Protein AF-A0A1S2M8Q5-F1 (afdb_monomer_lite)

pLDDT: mean 81.84, std 9.01, range [56.03, 95.06]

Foldseek 3Di:
DDQDPVNVVVVVVVVVVVVVPPDPPDDDPPVCPCVVVVVVVVVVVVVVVVVVVVVVVVVVVVVD

Secondary structure (DSSP, 8-state):
-PPPHHHHHHHHHHHHHHHHTS-TTSPPPGGGTTHHHHHHHHHHHHHHHHHHHHHHHHHHHH--

Structure (mmCIF, N/CA/C/O backbone):
data_AF-A0A1S2M8Q5-F1
#
_entry.id   AF-A0A1S2M8Q5-F1
#
loop_
_atom_site.group_PDB
_atom_site.id
_atom_site.type_symbol
_atom_site.label_atom_id
_atom_site.label_alt_id
_atom_site.label_comp_id
_atom_site.label_asym_id
_atom_site.label_entity_id
_atom_site.label_seq_id
_atom_site.pdbx_PDB_ins_code
_atom_site.Cartn_x
_atom_site.Cartn_y
_atom_site.Cartn_z
_atom_site.occupancy
_atom_site.B_iso_or_equiv
_atom_site.auth_seq_id
_atom_site.auth_comp_id
_atom_site.auth_asym_id
_atom_site.auth_atom_id
_atom_site.pdbx_PDB_model_num
ATOM 1 N N . MET A 1 1 ? 5.514 -22.578 5.048 1.00 59.41 1 MET A N 1
ATOM 2 C CA . MET A 1 1 ? 4.712 -22.260 3.844 1.00 59.41 1 MET A CA 1
ATOM 3 C C . MET A 1 1 ? 4.766 -20.765 3.574 1.00 59.41 1 MET A C 1
ATOM 5 O O . MET A 1 1 ? 4.446 -19.976 4.459 1.00 59.41 1 MET A O 1
ATOM 9 N N . THR A 1 2 ? 5.203 -20.364 2.385 1.00 72.88 2 THR A N 1
ATOM 10 C CA . THR A 1 2 ? 5.175 -18.971 1.925 1.00 72.88 2 THR A CA 1
ATOM 11 C C . THR A 1 2 ? 3.743 -18.593 1.551 1.00 72.88 2 THR A C 1
ATOM 13 O O . THR A 1 2 ? 3.125 -19.241 0.715 1.00 72.88 2 THR A O 1
ATOM 16 N N . LYS A 1 3 ? 3.186 -17.557 2.191 1.00 80.50 3 LYS A N 1
ATOM 17 C CA . LYS A 1 3 ? 1.835 -17.075 1.862 1.00 80.50 3 LYS A CA 1
ATOM 18 C C . LYS A 1 3 ? 1.811 -16.532 0.438 1.00 80.50 3 LYS A C 1
ATOM 20 O O . LYS A 1 3 ? 2.573 -15.602 0.139 1.00 80.50 3 LYS A O 1
ATOM 25 N N . THR A 1 4 ? 0.921 -17.071 -0.387 1.00 91.12 4 THR A N 1
ATOM 26 C CA . THR A 1 4 ? 0.729 -16.641 -1.772 1.00 91.12 4 THR A CA 1
ATOM 27 C C . THR A 1 4 ? 0.140 -15.229 -1.825 1.00 91.12 4 THR A C 1
ATOM 29 O O . THR A 1 4 ? -0.370 -14.703 -0.830 1.00 91.12 4 THR A O 1
ATOM 32 N N . ALA A 1 5 ? 0.210 -14.579 -2.989 1.00 83.62 5 ALA A N 1
ATOM 33 C CA . ALA A 1 5 ? -0.423 -13.274 -3.181 1.00 83.62 5 ALA A CA 1
ATOM 34 C C . ALA A 1 5 ? -1.941 -13.337 -2.913 1.00 83.62 5 ALA A C 1
ATOM 36 O O . ALA A 1 5 ? -2.482 -12.448 -2.255 1.00 83.62 5 ALA A O 1
ATOM 37 N N . SER A 1 6 ? -2.597 -14.428 -3.326 1.00 85.25 6 SER A N 1
ATOM 38 C CA . SER A 1 6 ? -4.028 -14.670 -3.101 1.00 85.25 6 SER A CA 1
ATOM 39 C C . SER A 1 6 ? -4.384 -14.756 -1.611 1.00 85.25 6 SER A C 1
ATOM 41 O O . SER A 1 6 ? -5.343 -14.122 -1.158 1.00 85.25 6 SER A O 1
ATOM 43 N N . ASP A 1 7 ? -3.552 -15.435 -0.811 1.00 83.62 7 ASP A N 1
ATOM 44 C CA . ASP A 1 7 ? -3.747 -15.530 0.644 1.00 83.62 7 ASP A CA 1
ATOM 45 C C . ASP A 1 7 ? -3.698 -14.153 1.310 1.00 83.62 7 ASP A C 1
ATOM 47 O O . ASP A 1 7 ? -4.451 -13.856 2.242 1.00 83.62 7 ASP A O 1
ATOM 51 N N . ARG A 1 8 ? -2.804 -13.282 0.827 1.00 81.19 8 ARG A N 1
ATOM 52 C CA . ARG A 1 8 ? -2.660 -11.916 1.342 1.00 81.19 8 ARG A CA 1
ATOM 53 C C . ARG A 1 8 ? -3.865 -11.061 0.971 1.00 81.19 8 ARG A C 1
ATOM 55 O O . ARG A 1 8 ? -4.388 -10.372 1.845 1.00 81.19 8 ARG A O 1
ATOM 62 N N . VAL A 1 9 ? -4.320 -11.122 -0.281 1.00 81.44 9 VAL A N 1
ATOM 63 C CA . VAL A 1 9 ? -5.516 -10.398 -0.739 1.00 81.44 9 VAL A CA 1
ATOM 64 C C . VAL A 1 9 ? -6.727 -10.819 0.090 1.00 81.44 9 VAL A C 1
ATOM 66 O O . VAL A 1 9 ? -7.366 -9.968 0.708 1.00 81.44 9 VAL A O 1
ATOM 69 N N . SER A 1 10 ? -6.968 -12.125 0.214 1.00 83.44 10 SER A N 1
ATOM 70 C CA . SER A 1 10 ? -8.071 -12.680 1.006 1.00 83.44 10 SER A CA 1
ATOM 71 C C . SER A 1 10 ? -8.017 -12.233 2.469 1.00 83.44 10 SER A C 1
ATOM 73 O O . SER A 1 10 ? -9.024 -11.804 3.038 1.00 83.44 10 SER A O 1
ATOM 75 N N . TYR A 1 11 ? -6.827 -12.251 3.079 1.00 88.06 11 TYR A N 1
ATOM 76 C CA . TYR A 1 11 ? -6.623 -11.759 4.441 1.00 88.06 11 TYR A CA 1
ATOM 77 C C . TYR A 1 11 ? -6.991 -10.274 4.589 1.00 88.06 11 TYR A C 1
ATOM 79 O O . TYR A 1 11 ? -7.693 -9.896 5.534 1.00 88.06 11 TYR A O 1
ATOM 87 N N . TYR A 1 12 ? -6.545 -9.422 3.661 1.00 82.31 12 TYR A N 1
ATOM 88 C CA . TYR A 1 12 ? -6.832 -7.990 3.719 1.00 82.31 12 TYR A CA 1
ATOM 89 C C . TYR A 1 12 ? -8.306 -7.674 3.466 1.00 82.31 12 TYR A C 1
ATOM 91 O O . TYR A 1 12 ? -8.853 -6.850 4.199 1.00 82.31 12 TYR A O 1
ATOM 99 N N . VAL A 1 13 ? -8.959 -8.351 2.518 1.00 81.62 13 VAL A N 1
ATOM 100 C CA . VAL A 1 13 ? -10.399 -8.203 2.247 1.00 81.62 13 VAL A CA 1
ATOM 101 C C . VAL A 1 13 ? -11.213 -8.528 3.500 1.00 81.62 13 VAL A C 1
ATOM 103 O O . VAL A 1 13 ? -12.004 -7.702 3.958 1.00 81.62 13 VAL A O 1
ATOM 106 N N . LYS A 1 14 ? -10.939 -9.672 4.140 1.00 83.50 14 LYS A N 1
ATOM 107 C CA . LYS A 1 14 ? -11.627 -10.091 5.371 1.00 83.50 14 LYS A CA 1
ATOM 108 C C . LYS A 1 14 ? -11.428 -9.081 6.507 1.00 83.50 14 LYS A C 1
ATOM 110 O O . LYS A 1 14 ? -12.361 -8.782 7.251 1.00 83.50 14 LYS A O 1
ATOM 115 N N . LYS A 1 15 ? -10.228 -8.500 6.625 1.00 80.06 15 LYS A N 1
ATOM 116 C CA . LYS A 1 15 ? -9.933 -7.462 7.625 1.00 80.06 15 LYS A CA 1
ATOM 117 C C . LYS A 1 15 ? -10.610 -6.122 7.346 1.00 80.06 15 LYS A C 1
ATOM 119 O O . LYS A 1 15 ? -10.958 -5.437 8.303 1.00 80.06 15 LYS A O 1
ATOM 124 N N . VAL A 1 16 ? -10.783 -5.738 6.083 1.00 78.62 16 VAL A N 1
ATOM 125 C CA . VAL A 1 16 ? -11.512 -4.517 5.709 1.00 78.62 16 VAL A C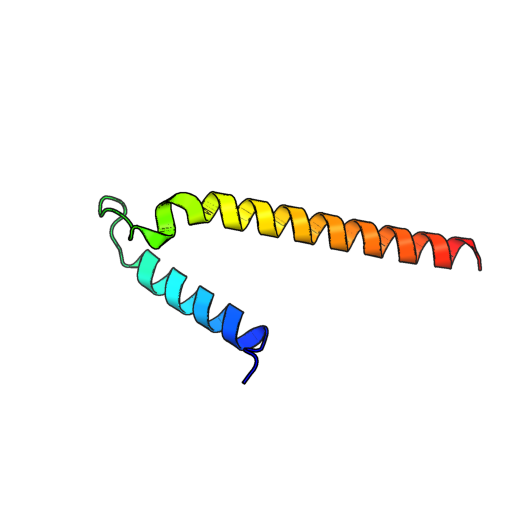A 1
ATOM 126 C C . VAL A 1 16 ? -12.999 -4.669 6.022 1.00 78.62 16 VAL A C 1
ATOM 128 O O . VAL A 1 16 ? -13.558 -3.786 6.664 1.00 78.62 16 VAL A O 1
ATOM 131 N N . ALA A 1 17 ? -13.607 -5.810 5.686 1.00 79.12 17 ALA A N 1
ATOM 132 C CA . ALA A 1 17 ? -15.004 -6.095 6.020 1.00 79.12 17 ALA A CA 1
ATOM 133 C C . ALA A 1 17 ? -15.258 -6.039 7.538 1.00 79.12 17 ALA A C 1
ATOM 135 O O . ALA A 1 17 ? -16.182 -5.369 7.988 1.00 79.12 17 ALA A O 1
ATOM 136 N N . GLN A 1 18 ? -14.374 -6.641 8.344 1.00 77.81 18 GLN A N 1
ATOM 137 C CA . GLN A 1 18 ? -14.440 -6.552 9.811 1.00 77.81 18 GLN A CA 1
ATOM 138 C C . GLN A 1 18 ? -14.366 -5.108 10.337 1.00 77.81 18 GLN A C 1
ATOM 140 O O . GLN A 1 18 ? -14.956 -4.809 11.369 1.00 77.81 18 GLN A O 1
ATOM 145 N N . LEU A 1 19 ? -13.641 -4.216 9.655 1.00 70.00 19 LEU A N 1
ATOM 146 C CA . LEU A 1 19 ? -13.525 -2.805 10.038 1.00 70.00 19 LEU A CA 1
ATOM 147 C C . LEU A 1 19 ? -14.713 -1.959 9.579 1.00 70.00 19 LEU A C 1
ATOM 149 O O . LEU A 1 19 ? -15.024 -0.991 10.260 1.00 70.00 19 LEU A O 1
ATOM 153 N N . GLY A 1 20 ? -15.378 -2.319 8.478 1.00 70.38 20 GLY A N 1
ATOM 154 C CA . GLY A 1 20 ? -16.609 -1.652 8.036 1.00 70.38 20 GLY A CA 1
ATOM 155 C C . GLY A 1 20 ? -17.754 -1.784 9.046 1.00 70.38 20 GLY A C 1
ATOM 156 O O . GLY A 1 20 ? -18.599 -0.903 9.134 1.00 70.38 20 GLY A O 1
ATOM 157 N N . VAL A 1 21 ? -17.733 -2.843 9.863 1.00 75.62 21 VAL A N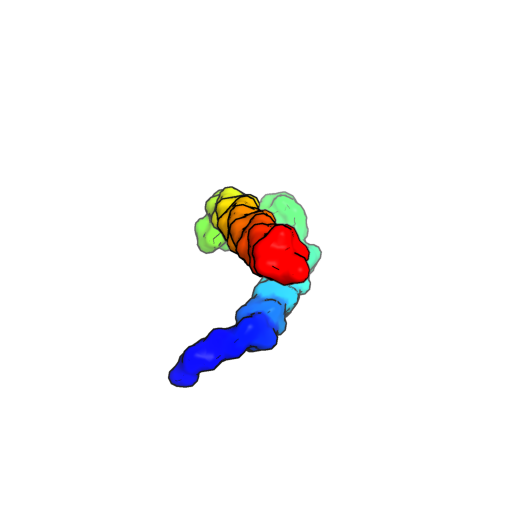 1
ATOM 158 C CA . VAL A 1 21 ? -18.686 -3.071 10.964 1.00 75.62 21 VAL A CA 1
ATOM 159 C C . VAL A 1 21 ? -18.358 -2.216 12.204 1.00 75.62 21 VAL A C 1
ATOM 161 O O . VAL A 1 21 ? -19.209 -1.993 13.064 1.00 75.62 21 VAL A O 1
ATOM 164 N N . VAL A 1 22 ? -17.126 -1.708 12.328 1.00 72.75 22 VAL A N 1
ATOM 165 C CA . VAL A 1 22 ? -16.716 -0.880 13.470 1.00 72.75 22 VAL A CA 1
ATOM 166 C C . VAL A 1 22 ? -17.174 0.560 13.245 1.00 72.75 22 VAL A C 1
ATOM 168 O O . VAL A 1 22 ? -16.689 1.240 12.346 1.00 72.75 22 VAL A O 1
ATOM 171 N N . HIS A 1 23 ? -18.072 1.040 14.111 1.00 76.69 23 HIS A N 1
ATOM 172 C CA . HIS A 1 23 ? -18.549 2.425 14.091 1.00 76.69 23 HIS A CA 1
ATOM 173 C C . HIS A 1 23 ? -17.372 3.427 14.065 1.00 76.69 23 HIS A C 1
ATOM 175 O O . HIS A 1 23 ? -16.449 3.278 14.872 1.00 76.69 23 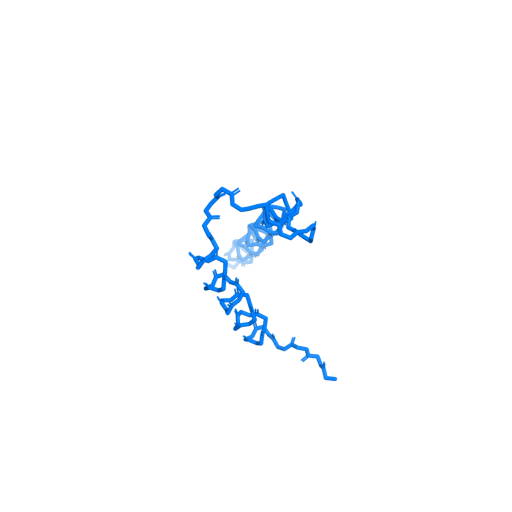HIS A O 1
ATOM 181 N N . PRO A 1 24 ? -17.390 4.469 13.210 1.00 73.62 24 PRO A N 1
ATOM 182 C CA . PRO A 1 24 ? -16.244 5.358 12.976 1.00 73.62 24 PRO A CA 1
ATOM 183 C C . PRO A 1 24 ? -15.750 6.106 14.224 1.00 73.62 24 PRO A C 1
ATOM 185 O O . PRO A 1 24 ? -14.567 6.422 14.313 1.00 73.62 24 PRO A O 1
ATOM 188 N N . ALA A 1 25 ? -16.627 6.335 15.208 1.00 75.06 25 ALA A N 1
ATOM 189 C CA . ALA A 1 25 ? -16.259 6.933 16.497 1.00 75.06 25 ALA A CA 1
ATOM 190 C C . ALA A 1 25 ? -15.457 5.990 17.422 1.00 75.06 25 ALA A C 1
ATOM 192 O O . ALA A 1 25 ? -14.853 6.440 18.394 1.00 75.06 25 ALA A O 1
ATOM 193 N N . LYS A 1 26 ? -15.438 4.675 17.155 1.00 77.81 26 LYS A N 1
ATOM 194 C CA . LYS A 1 26 ? -14.670 3.717 17.960 1.00 77.81 26 LYS A CA 1
ATOM 195 C C . LYS A 1 26 ? -13.194 3.776 17.568 1.00 77.81 26 LYS A C 1
ATOM 197 O O . LYS A 1 26 ? -12.829 3.681 16.395 1.00 77.81 26 LYS A O 1
ATOM 202 N N . LYS A 1 27 ? -12.325 3.898 18.576 1.00 70.75 27 LYS A N 1
ATOM 203 C CA . LYS A 1 27 ? -10.870 3.962 18.393 1.00 70.75 27 LYS A CA 1
ATOM 204 C C . LYS A 1 27 ? -10.376 2.705 17.671 1.00 70.75 27 LYS A C 1
ATOM 206 O O . LYS A 1 27 ? -10.609 1.583 18.118 1.00 70.75 27 LYS A O 1
ATOM 211 N N . LYS A 1 28 ? -9.682 2.894 16.546 1.00 69.56 28 LYS A N 1
ATOM 212 C CA . LYS A 1 28 ? -9.104 1.787 15.771 1.00 69.56 28 LYS A CA 1
ATOM 213 C C . LYS A 1 28 ? -8.021 1.065 16.593 1.00 69.56 28 LYS A C 1
ATOM 215 O O . LYS A 1 28 ? -7.355 1.703 17.413 1.00 69.56 28 LYS A O 1
ATOM 220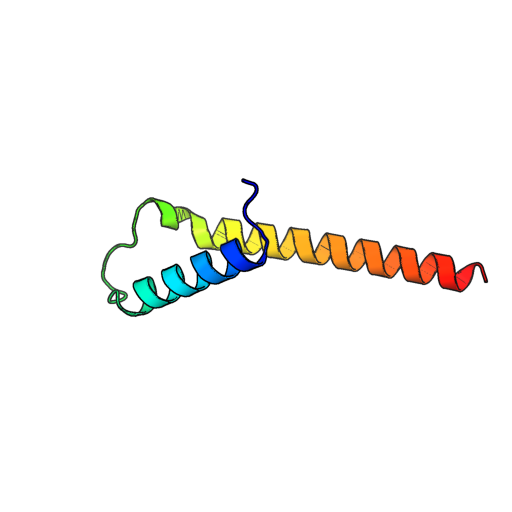 N N . PRO A 1 29 ? -7.789 -0.241 16.361 1.00 74.94 29 PRO A N 1
ATOM 221 C CA . PRO A 1 29 ? -6.719 -0.977 17.029 1.00 74.94 29 PRO A CA 1
ATOM 222 C C . PRO A 1 29 ? -5.360 -0.297 16.826 1.00 74.94 29 PRO A C 1
ATOM 224 O O . PRO A 1 29 ? -5.076 0.191 15.733 1.00 74.94 29 PRO A O 1
ATOM 227 N N . ARG A 1 30 ? -4.478 -0.331 17.835 1.00 69.25 30 ARG A N 1
ATOM 228 C CA . ARG A 1 30 ? -3.138 0.301 17.805 1.00 69.25 30 ARG A CA 1
ATOM 229 C C . ARG A 1 30 ? -2.287 -0.103 16.590 1.00 69.25 30 ARG A C 1
ATOM 231 O O . ARG A 1 30 ? -1.472 0.674 16.108 1.00 69.25 30 ARG A O 1
ATOM 238 N N . SER A 1 31 ? -2.512 -1.292 16.030 1.00 69.94 31 SER A N 1
ATOM 239 C CA . SER A 1 31 ? -1.854 -1.748 14.796 1.00 69.94 31 SER A CA 1
ATOM 240 C C . SER A 1 31 ? -2.169 -0.885 13.560 1.00 69.94 31 SER A C 1
ATOM 242 O O . SER A 1 31 ? -1.445 -0.940 12.562 1.00 69.94 31 SER A O 1
ATOM 244 N N . HIS A 1 32 ? -3.236 -0.083 13.612 1.00 68.06 32 HIS A N 1
ATOM 245 C CA . HIS A 1 32 ? -3.739 0.725 12.50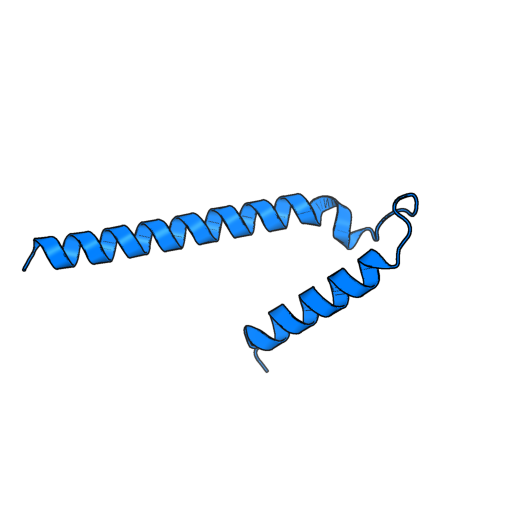3 1.00 68.06 32 HIS A CA 1
ATOM 246 C C . HIS A 1 32 ? -3.313 2.191 12.546 1.00 68.06 32 HIS A C 1
ATOM 248 O O . HIS A 1 32 ? -3.572 2.890 11.569 1.00 68.06 32 HIS A O 1
ATOM 254 N N . THR A 1 33 ? -2.618 2.636 13.599 1.00 76.19 33 THR A N 1
ATOM 255 C CA . THR A 1 33 ? -2.193 4.037 13.765 1.00 76.19 33 THR A CA 1
ATOM 256 C C . THR A 1 33 ? -1.463 4.576 12.530 1.00 76.19 33 THR A C 1
ATOM 258 O O . THR A 1 33 ? -1.775 5.663 12.065 1.00 76.19 33 THR A O 1
ATOM 261 N N . TYR A 1 34 ? -0.585 3.771 11.921 1.00 82.56 34 TYR A N 1
ATOM 262 C CA . TYR A 1 34 ? 0.180 4.152 10.720 1.00 82.56 34 TYR A CA 1
ATOM 263 C C . TYR A 1 34 ? -0.190 3.332 9.477 1.00 82.56 34 TYR A C 1
ATOM 265 O O . TYR A 1 34 ? 0.596 3.208 8.538 1.00 82.56 34 TYR A O 1
ATOM 273 N N . ARG A 1 35 ? -1.380 2.710 9.453 1.00 81.19 35 ARG A N 1
ATOM 274 C CA . ARG A 1 35 ? -1.787 1.846 8.330 1.00 81.19 35 ARG A CA 1
ATOM 275 C C . ARG A 1 35 ? -1.864 2.624 7.021 1.00 81.19 35 ARG A C 1
ATOM 277 O O . ARG A 1 35 ? -1.347 2.140 6.023 1.00 81.19 35 ARG A O 1
ATOM 284 N N . GLN A 1 36 ? -2.483 3.803 7.034 1.00 81.88 36 GLN A N 1
ATOM 285 C CA . GLN A 1 36 ? -2.664 4.597 5.819 1.00 81.88 36 GLN A CA 1
ATOM 286 C C . GLN A 1 36 ? -1.322 5.042 5.234 1.00 81.88 36 GLN A C 1
ATOM 288 O O . GLN A 1 36 ? -1.097 4.897 4.037 1.00 81.88 36 GLN A O 1
ATOM 293 N N . GLN A 1 37 ? -0.401 5.489 6.090 1.00 80.44 37 GLN A N 1
ATOM 294 C CA . GLN A 1 37 ? 0.952 5.861 5.684 1.00 80.44 37 GLN A CA 1
ATOM 295 C C . GLN A 1 37 ? 1.679 4.689 5.007 1.00 80.44 37 GLN A C 1
ATOM 297 O O . GLN A 1 37 ? 2.209 4.856 3.911 1.00 80.44 37 GLN A O 1
ATOM 302 N N . ARG A 1 38 ? 1.628 3.483 5.595 1.00 86.81 38 ARG A N 1
ATOM 303 C CA . ARG A 1 38 ? 2.218 2.277 4.986 1.00 86.81 38 ARG A CA 1
ATOM 304 C C . ARG A 1 38 ? 1.576 1.916 3.645 1.00 86.81 38 ARG A C 1
ATOM 306 O O . ARG A 1 38 ? 2.284 1.572 2.707 1.00 86.81 38 ARG A O 1
ATOM 313 N N . LEU A 1 39 ? 0.248 2.012 3.535 1.00 88.50 39 LEU A N 1
ATOM 314 C CA . LEU A 1 39 ? -0.457 1.739 2.276 1.00 88.50 39 LEU A CA 1
ATOM 315 C C . LEU A 1 39 ? -0.045 2.718 1.167 1.00 88.50 39 LEU A C 1
ATOM 317 O O . LEU A 1 39 ? 0.189 2.290 0.040 1.00 88.50 39 LEU A O 1
ATOM 321 N N . MET A 1 40 ? 0.104 4.006 1.487 1.00 89.31 40 MET A N 1
ATOM 322 C CA . MET A 1 40 ? 0.575 5.015 0.532 1.00 89.31 40 MET A CA 1
ATOM 323 C C . MET A 1 40 ? 2.019 4.760 0.089 1.00 89.31 40 MET A C 1
ATOM 325 O O . MET A 1 40 ? 2.320 4.870 -1.098 1.00 89.31 40 MET A O 1
ATOM 329 N N . GLN A 1 41 ? 2.894 4.354 1.013 1.00 91.25 41 GLN A N 1
ATOM 330 C CA . GLN A 1 41 ? 4.270 3.963 0.692 1.00 91.25 41 GLN A CA 1
ATOM 331 C C . GLN A 1 41 ? 4.315 2.755 -0.251 1.00 91.25 41 GLN A C 1
ATOM 333 O O . GLN A 1 41 ? 5.043 2.782 -1.241 1.00 91.25 41 GLN A O 1
ATOM 338 N N . TYR A 1 42 ? 3.507 1.720 0.005 1.00 91.56 42 TYR A N 1
ATOM 339 C CA . TYR A 1 42 ? 3.427 0.555 -0.881 1.00 91.56 42 TYR A CA 1
ATOM 340 C C . TYR A 1 42 ? 2.896 0.914 -2.266 1.00 91.56 42 TYR A C 1
ATOM 342 O O . TYR A 1 42 ? 3.471 0.476 -3.260 1.00 91.56 42 TYR A O 1
ATOM 350 N N . LYS A 1 43 ? 1.858 1.754 -2.345 1.00 91.12 43 LYS A N 1
ATOM 351 C CA . LYS A 1 43 ? 1.334 2.251 -3.622 1.00 91.12 43 LYS A CA 1
ATOM 352 C C . LYS A 1 43 ? 2.418 2.980 -4.423 1.00 91.12 43 LYS A C 1
ATOM 354 O O . LYS A 1 43 ? 2.606 2.688 -5.599 1.00 91.12 43 LYS A O 1
ATOM 359 N N . ALA A 1 44 ? 3.158 3.882 -3.779 1.00 92.06 44 ALA A N 1
ATOM 360 C CA . ALA A 1 44 ? 4.240 4.620 -4.427 1.00 92.06 44 ALA A CA 1
ATOM 361 C C . ALA A 1 44 ? 5.365 3.693 -4.920 1.00 92.06 44 ALA A C 1
ATOM 363 O O . ALA A 1 44 ? 5.860 3.866 -6.031 1.00 92.06 44 ALA A O 1
ATOM 364 N N . ALA A 1 45 ? 5.751 2.690 -4.124 1.00 92.44 45 ALA A N 1
ATOM 365 C CA . ALA A 1 45 ? 6.758 1.707 -4.519 1.00 92.44 45 ALA A CA 1
ATOM 366 C C . ALA A 1 45 ? 6.307 0.864 -5.724 1.00 92.44 45 ALA A C 1
ATOM 368 O O . ALA A 1 45 ? 7.095 0.645 -6.641 1.00 92.44 45 ALA A O 1
ATOM 369 N N . MET A 1 46 ? 5.038 0.446 -5.754 1.00 93.56 46 MET A N 1
ATOM 370 C CA . MET A 1 46 ? 4.464 -0.284 -6.888 1.00 93.56 46 MET A CA 1
ATOM 371 C C . MET A 1 46 ? 4.471 0.545 -8.171 1.00 93.56 46 MET A C 1
ATOM 373 O O . MET A 1 46 ? 4.900 0.044 -9.205 1.00 93.56 46 MET A O 1
ATOM 377 N N . HIS A 1 47 ? 4.051 1.811 -8.113 1.00 95.06 47 HIS A N 1
ATOM 378 C CA . HIS A 1 47 ? 4.076 2.683 -9.291 1.00 95.06 47 HIS A CA 1
ATOM 379 C C . HIS A 1 47 ? 5.494 2.841 -9.845 1.00 95.06 47 HIS A C 1
ATOM 381 O O . HIS A 1 47 ? 5.702 2.634 -11.033 1.00 95.06 47 HIS A O 1
ATOM 387 N N . LYS A 1 48 ? 6.495 3.058 -8.978 1.00 93.06 48 LYS A N 1
ATOM 388 C CA . LYS A 1 48 ? 7.901 3.123 -9.409 1.00 93.06 48 LYS A CA 1
ATOM 389 C C . LYS A 1 48 ? 8.360 1.861 -10.144 1.00 93.06 48 LYS A C 1
ATOM 391 O O . LYS A 1 48 ? 9.121 1.955 -11.101 1.00 93.06 48 LYS A O 1
ATOM 396 N N . GLN A 1 49 ? 7.924 0.682 -9.699 1.00 93.75 49 GLN A N 1
ATOM 397 C CA . GLN A 1 49 ? 8.261 -0.582 -10.361 1.00 93.75 49 GLN A CA 1
ATOM 398 C C . GLN A 1 49 ? 7.574 -0.722 -11.722 1.00 93.75 49 GLN A C 1
ATOM 400 O O . GLN A 1 49 ? 8.205 -1.183 -12.671 1.00 93.75 49 GLN A O 1
ATOM 405 N N . ILE A 1 50 ? 6.310 -0.307 -11.823 1.00 94.50 50 ILE A N 1
ATOM 406 C CA . ILE A 1 50 ? 5.558 -0.299 -13.083 1.00 94.50 50 ILE A CA 1
ATOM 407 C C . ILE A 1 50 ? 6.228 0.647 -14.085 1.00 94.50 50 ILE A C 1
ATOM 409 O O . ILE A 1 50 ? 6.495 0.242 -15.213 1.00 94.50 50 ILE A O 1
ATOM 413 N N . ASP A 1 51 ? 6.577 1.861 -13.659 1.00 93.69 51 ASP A N 1
ATOM 414 C CA . ASP A 1 51 ? 7.238 2.855 -14.511 1.00 93.69 51 ASP A CA 1
ATOM 415 C C . ASP A 1 51 ? 8.604 2.349 -14.993 1.00 93.69 51 ASP A C 1
ATOM 417 O O . ASP A 1 51 ? 8.923 2.422 -16.180 1.00 93.69 51 ASP A O 1
ATOM 421 N N . ALA A 1 52 ? 9.398 1.755 -14.096 1.00 93.44 52 ALA A N 1
ATOM 422 C CA . ALA A 1 52 ? 10.678 1.150 -14.457 1.00 93.44 52 ALA A CA 1
ATOM 423 C C . ALA A 1 52 ? 10.512 0.021 -15.489 1.00 93.44 52 ALA A C 1
ATOM 425 O O . ALA A 1 52 ? 11.296 -0.084 -16.435 1.00 93.44 52 ALA A O 1
ATOM 426 N N . HIS A 1 53 ? 9.480 -0.809 -15.334 1.00 93.44 53 HIS A N 1
ATOM 427 C CA . HIS A 1 53 ? 9.171 -1.884 -16.269 1.00 93.44 53 HIS A CA 1
ATOM 428 C C . HIS A 1 53 ? 8.733 -1.350 -17.642 1.00 93.44 53 HIS A C 1
ATOM 430 O O . HIS A 1 53 ? 9.224 -1.823 -18.667 1.00 93.44 53 HIS A O 1
ATOM 436 N N . HIS A 1 54 ? 7.873 -0.327 -17.681 1.00 91.06 54 HIS A N 1
ATOM 437 C CA . HIS A 1 54 ? 7.463 0.331 -18.925 1.00 91.06 54 HIS A CA 1
ATOM 438 C C . HIS A 1 54 ? 8.641 0.964 -19.672 1.00 91.06 54 HIS A C 1
ATOM 440 O O . HIS A 1 54 ? 8.744 0.817 -20.893 1.00 91.06 54 HIS A O 1
ATOM 446 N N . ASN A 1 55 ? 9.563 1.606 -18.953 1.00 89.06 55 ASN A N 1
ATOM 447 C CA . ASN A 1 55 ? 10.764 2.192 -19.548 1.00 89.06 55 ASN A CA 1
ATOM 448 C C . ASN A 1 55 ? 11.667 1.121 -20.167 1.00 89.06 55 ASN A C 1
ATOM 450 O O . ASN A 1 55 ? 12.144 1.295 -21.286 1.00 89.06 55 ASN A O 1
ATOM 454 N N . LYS A 1 56 ? 11.842 -0.014 -19.480 1.00 91.19 56 LYS A N 1
ATOM 455 C CA . LYS A 1 56 ? 12.614 -1.153 -19.991 1.00 91.19 56 LYS A CA 1
ATOM 456 C C . LYS A 1 56 ? 11.996 -1.760 -21.253 1.00 91.19 56 LYS A C 1
ATOM 458 O O . LYS A 1 56 ? 12.717 -2.112 -22.178 1.00 91.19 56 LYS A O 1
ATOM 463 N N . ILE A 1 57 ? 10.671 -1.891 -21.312 1.00 89.12 57 ILE A N 1
ATOM 464 C CA . ILE A 1 57 ? 9.993 -2.370 -22.528 1.00 89.12 57 ILE A CA 1
ATOM 465 C C . ILE A 1 57 ? 10.202 -1.377 -23.675 1.00 89.12 57 ILE A C 1
ATOM 467 O O . ILE A 1 57 ? 10.551 -1.777 -24.783 1.00 89.12 57 ILE A O 1
ATOM 471 N N . SER A 1 58 ? 10.029 -0.085 -23.400 1.00 86.19 58 SER A N 1
ATOM 472 C CA . SER A 1 58 ? 10.176 0.976 -24.400 1.00 86.19 58 SER A CA 1
ATOM 473 C C . SER A 1 58 ? 11.592 1.054 -24.974 1.00 86.19 58 SER A C 1
ATOM 475 O O . SER A 1 58 ? 11.745 1.309 -26.166 1.00 86.19 58 SER A O 1
ATOM 477 N N . SER A 1 59 ? 12.629 0.813 -24.163 1.00 84.88 59 SER A N 1
ATOM 478 C CA . SER A 1 59 ? 14.013 0.777 -24.651 1.00 84.88 59 SER A CA 1
ATOM 479 C C . SER A 1 59 ? 14.262 -0.423 -25.566 1.00 84.88 59 SER A C 1
ATOM 481 O O . SER A 1 59 ? 14.806 -0.251 -26.649 1.00 84.88 59 SER A O 1
ATOM 483 N N . VAL A 1 60 ? 13.781 -1.613 -25.190 1.00 85.62 60 VAL A N 1
ATOM 484 C CA . VAL A 1 60 ? 13.922 -2.836 -26.002 1.00 85.62 60 VAL A CA 1
ATOM 485 C C . VAL A 1 60 ? 13.195 -2.721 -27.347 1.00 85.62 60 VAL A C 1
ATOM 487 O O . VAL A 1 60 ? 13.671 -3.247 -28.347 1.00 85.62 60 VAL A O 1
ATOM 490 N N . LEU A 1 61 ? 12.051 -2.033 -27.391 1.00 79.31 61 LEU A N 1
ATOM 491 C CA . LEU A 1 61 ? 11.316 -1.790 -28.637 1.00 79.31 61 LEU A CA 1
ATOM 492 C C . LEU A 1 61 ? 11.989 -0.755 -29.549 1.00 79.31 61 LEU A C 1
ATOM 494 O O . LEU A 1 61 ? 11.759 -0.802 -30.748 1.00 79.31 61 LEU A O 1
ATOM 498 N N . LYS A 1 62 ? 12.796 0.167 -29.005 1.00 74.75 62 LYS A N 1
ATOM 499 C CA . LYS A 1 62 ? 13.562 1.152 -29.792 1.00 74.75 62 LYS A CA 1
ATOM 500 C C . LYS A 1 62 ? 14.838 0.585 -30.414 1.00 74.75 62 LYS A C 1
ATOM 502 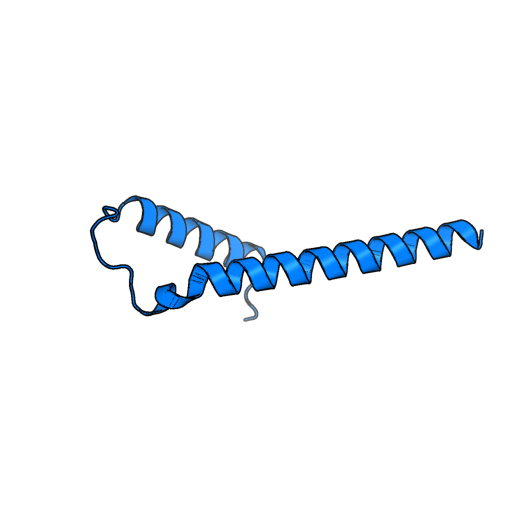O O . LYS A 1 62 ? 15.346 1.173 -31.359 1.00 74.75 62 LYS A O 1
ATOM 507 N N . GLU A 1 63 ? 15.380 -0.492 -29.852 1.00 66.75 63 GLU A N 1
ATOM 508 C CA . GLU A 1 63 ? 16.602 -1.153 -30.335 1.00 66.75 63 GLU A CA 1
ATOM 509 C C . GLU A 1 63 ? 16.336 -2.191 -31.443 1.00 66.75 63 GLU A C 1
ATOM 511 O O . GLU A 1 63 ? 17.283 -2.765 -31.980 1.00 66.75 63 GLU A O 1
ATOM 516 N N . ARG A 1 64 ? 15.065 -2.441 -31.779 1.00 56.03 64 ARG A N 1
ATOM 517 C CA . ARG A 1 64 ? 14.625 -3.299 -32.888 1.00 56.03 64 ARG A CA 1
ATOM 518 C C . ARG A 1 64 ? 14.195 -2.462 -34.081 1.00 56.03 64 ARG A C 1
ATOM 520 O O . ARG A 1 64 ? 14.436 -2.936 -35.210 1.00 56.03 64 ARG A O 1
#

Sequence (64 aa):
MTKTASDRVSYYVKKVAQLGVVHPAKKKPRSHTYRQQRLMQYKAAMHKQIDAHHNKISSVLKER

Radius of gyration: 18.12 Å; chains: 1; bounding box: 35×29×51 Å

Organism: NCBI:txid1532552